Protein AF-A0A3B0UP30-F1 (afdb_monomer)

pLDDT: mean 8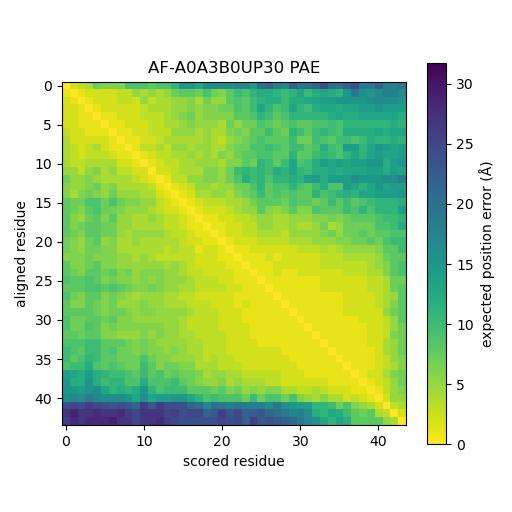8.12, std 9.95, range [49.66, 97.5]

Foldseek 3Di:
DCCVVVVNPDDPPDPDDDPVPDDCDPVNVVVVVVVVVVVVVVVD

Mean predicted aligned error: 6.74 Å

Secondary structure (DSSP, 8-state):
-HHHHHT-SS-SS-SSPPGGG----HHHHHHHHHHHHHHHHH--

Radius of gyration: 17.43 Å; Cα contacts (8 Å, |Δi|>4): 9; chains: 1; bounding box: 33×19×46 Å

Solvent-accessible surface area (backbone atoms only — not comparable to full-atom values): 2950 Å² total; per-residue (Å²): 114,66,30,81,75,70,70,45,97,55,78,82,84,64,90,65,88,56,75,92,72,62,78,75,43,77,66,54,48,53,52,49,53,52,50,51,49,50,55,66,66,64,76,113

Organism: NCBI:txid652676

Sequence (44 aa):
MYENYYGLTEKPFSLLPDPEYLYLSRHHQKALTLLEYGILNQAG

Structure (mmCIF, N/CA/C/O backbone):
data_AF-A0A3B0UP30-F1
#
_entry.id   AF-A0A3B0UP30-F1
#
loop_
_atom_site.group_PDB
_atom_site.id
_atom_site.type_symbol
_atom_site.label_atom_id
_atom_site.label_alt_id
_atom_site.label_comp_id
_atom_site.label_asym_id
_atom_site.label_entity_id
_atom_site.label_seq_id
_atom_site.pdbx_PDB_ins_code
_atom_site.Cartn_x
_atom_site.Cartn_y
_atom_site.Cartn_z
_atom_site.occupancy
_atom_site.B_iso_or_equiv
_atom_site.auth_seq_id
_atom_site.auth_comp_id
_atom_site.auth_asym_id
_atom_site.auth_atom_id
_atom_site.pdbx_PDB_model_num
ATOM 1 N N . MET A 1 1 ? -12.074 -10.590 17.759 1.00 74.50 1 MET A N 1
ATOM 2 C CA . MET A 1 1 ? -12.702 -9.657 18.747 1.00 74.50 1 MET A CA 1
ATOM 3 C C . MET A 1 1 ? -13.112 -8.370 18.051 1.00 74.50 1 MET A C 1
ATOM 5 O O . MET A 1 1 ? -14.270 -7.993 18.151 1.00 74.50 1 MET A O 1
ATOM 9 N N . TYR A 1 2 ? -12.198 -7.743 17.307 1.00 83.75 2 TYR A N 1
ATOM 10 C CA . TYR A 1 2 ? -12.521 -6.604 16.449 1.00 83.75 2 TYR A CA 1
ATOM 11 C C . TYR A 1 2 ? -13.345 -7.002 15.218 1.00 83.75 2 TYR A C 1
ATOM 13 O O . TYR A 1 2 ? -14.264 -6.271 14.870 1.00 83.75 2 TYR A O 1
ATOM 21 N N . GLU A 1 3 ? -13.093 -8.173 14.615 1.00 89.06 3 GLU A N 1
ATOM 22 C CA . GLU A 1 3 ? -13.811 -8.595 13.401 1.00 89.06 3 GLU A CA 1
ATOM 23 C C . GLU A 1 3 ? -15.318 -8.700 13.631 1.00 89.06 3 GLU A C 1
ATOM 25 O O . GLU A 1 3 ? -16.096 -8.035 12.960 1.00 89.06 3 GLU A O 1
ATOM 30 N N . ASN A 1 4 ? -15.730 -9.446 14.658 1.00 87.69 4 ASN A N 1
ATOM 31 C CA . ASN A 1 4 ? -17.149 -9.640 14.964 1.00 87.69 4 ASN A CA 1
ATOM 32 C C . ASN A 1 4 ? -17.857 -8.352 15.411 1.00 87.69 4 ASN A C 1
ATOM 34 O O . ASN A 1 4 ? -19.055 -8.217 15.192 1.00 87.69 4 ASN A O 1
ATOM 38 N N . TYR A 1 5 ? -17.143 -7.424 16.061 1.00 91.19 5 TYR A N 1
ATOM 39 C CA . TYR A 1 5 ? -17.731 -6.171 16.543 1.00 91.19 5 TYR A CA 1
ATOM 40 C C . TYR A 1 5 ? -17.914 -5.146 15.415 1.00 91.19 5 TYR A C 1
ATOM 42 O O . TYR A 1 5 ? -18.919 -4.443 15.385 1.00 91.19 5 TYR A O 1
ATOM 50 N N . TYR A 1 6 ? -16.965 -5.082 14.476 1.00 91.31 6 TYR A N 1
ATOM 51 C CA . TYR A 1 6 ? -16.976 -4.133 13.356 1.00 91.31 6 TYR A CA 1
ATOM 52 C C . TYR A 1 6 ? -17.441 -4.742 12.023 1.00 91.31 6 TYR A C 1
ATOM 54 O O . TYR A 1 6 ? -17.502 -4.033 11.023 1.00 91.31 6 TYR A O 1
ATOM 62 N N . GLY A 1 7 ? -17.770 -6.035 11.994 1.00 91.06 7 GLY A N 1
ATOM 63 C CA . GLY A 1 7 ? -18.160 -6.746 10.775 1.00 91.06 7 GLY A CA 1
ATOM 64 C C . GLY A 1 7 ? -17.022 -6.893 9.761 1.00 91.06 7 GLY A C 1
ATOM 65 O O . GLY A 1 7 ? -17.281 -6.941 8.562 1.00 91.06 7 GLY A O 1
ATOM 66 N N . LEU A 1 8 ? -15.769 -6.923 10.219 1.00 88.50 8 LEU A N 1
ATOM 67 C CA . LEU A 1 8 ? -14.622 -7.094 9.329 1.00 88.50 8 LEU A CA 1
ATOM 68 C C . LEU A 1 8 ? -14.504 -8.560 8.916 1.00 88.50 8 LEU A C 1
ATOM 70 O O . LEU A 1 8 ? -14.692 -9.461 9.731 1.00 88.50 8 LEU A O 1
ATOM 74 N N . THR A 1 9 ? -14.161 -8.792 7.656 1.00 87.06 9 THR A N 1
ATOM 75 C CA . THR A 1 9 ? -13.926 -10.134 7.107 1.00 87.06 9 THR A CA 1
ATOM 76 C C . THR A 1 9 ? -12.557 -10.690 7.481 1.00 87.06 9 THR A C 1
ATOM 78 O O . THR A 1 9 ? -12.322 -11.889 7.368 1.00 87.06 9 THR A O 1
ATOM 81 N N . GLU A 1 10 ? -11.661 -9.827 7.947 1.00 85.69 10 GLU A N 1
ATOM 82 C CA . GLU A 1 10 ? -10.273 -10.151 8.229 1.00 85.69 10 GLU A CA 1
ATOM 83 C C . GLU A 1 10 ? -9.720 -9.326 9.388 1.00 85.69 10 GLU A C 1
A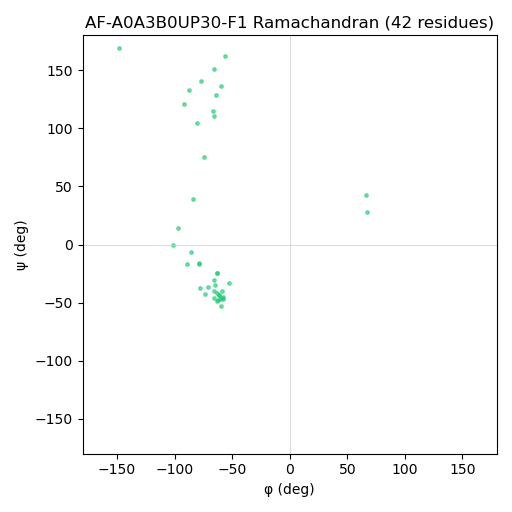TOM 85 O O . GLU A 1 10 ? -10.334 -8.364 9.863 1.00 85.69 10 GLU A O 1
ATOM 90 N N . LYS A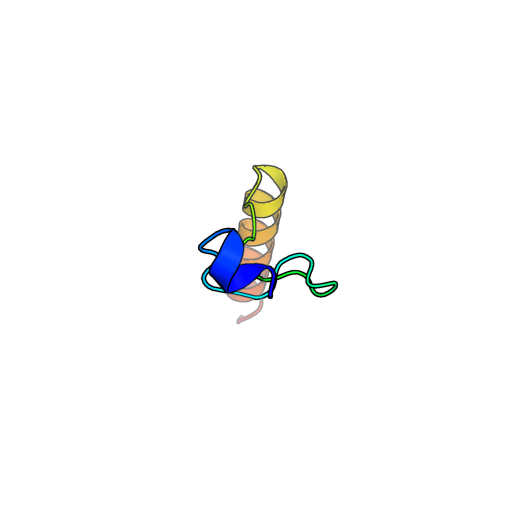 1 11 ? -8.533 -9.725 9.846 1.00 85.12 11 LYS A N 1
ATOM 91 C CA . LYS A 1 11 ? -7.873 -9.115 10.990 1.00 85.12 11 LYS A CA 1
ATOM 92 C C . LYS A 1 11 ? -7.475 -7.670 10.656 1.00 85.12 11 LYS A C 1
ATOM 94 O O . LYS A 1 11 ? -6.573 -7.470 9.840 1.00 85.12 11 LYS A O 1
ATOM 99 N N . PRO A 1 12 ? -8.055 -6.659 11.326 1.00 80.88 12 PRO A N 1
ATOM 100 C CA . PRO A 1 12 ? -7.621 -5.286 11.124 1.00 80.88 12 PRO A CA 1
ATOM 101 C C . PRO A 1 12 ? -6.186 -5.097 11.630 1.00 80.88 12 PRO A C 1
ATOM 103 O O . PRO A 1 12 ? -5.762 -5.744 12.592 1.00 80.88 12 PRO A O 1
ATOM 106 N N . PHE A 1 13 ? -5.466 -4.153 11.018 1.00 80.81 13 PHE A N 1
ATOM 107 C CA . PHE A 1 13 ? -4.109 -3.747 11.410 1.00 80.81 13 PHE A CA 1
ATOM 108 C C . PHE A 1 13 ? -3.033 -4.832 11.218 1.00 80.81 13 PHE A C 1
ATOM 110 O O . PHE A 1 13 ? -2.157 -5.013 12.068 1.00 80.81 13 PHE A O 1
ATOM 117 N N . SER A 1 14 ? -3.071 -5.551 10.092 1.00 83.88 14 SER A N 1
ATOM 118 C CA . SER A 1 14 ? -1.916 -6.347 9.667 1.00 83.88 14 SER A CA 1
ATOM 119 C C . SER A 1 14 ? -0.696 -5.443 9.457 1.00 83.88 14 SER A C 1
ATOM 121 O O . SER A 1 14 ? -0.796 -4.369 8.868 1.00 83.88 14 SER A O 1
ATOM 123 N N . LEU A 1 15 ? 0.465 -5.883 9.946 1.00 83.94 15 LEU A N 1
ATOM 124 C CA . LEU A 1 15 ? 1.743 -5.209 9.690 1.00 83.94 15 LEU A CA 1
ATOM 125 C C . LEU A 1 15 ? 2.301 -5.543 8.305 1.00 83.94 15 LEU A C 1
ATOM 127 O O . LEU A 1 15 ? 3.208 -4.865 7.825 1.00 83.94 15 LEU A O 1
ATOM 131 N N . LEU A 1 16 ? 1.788 -6.607 7.688 1.00 88.44 16 LEU A N 1
ATOM 132 C CA . LEU A 1 16 ? 2.176 -6.995 6.347 1.00 88.44 16 LEU A CA 1
ATOM 133 C C . LEU A 1 16 ? 1.290 -6.253 5.345 1.00 88.44 16 LEU A C 1
ATOM 135 O O . LEU A 1 16 ? 0.070 -6.240 5.526 1.00 88.44 16 LEU A O 1
ATOM 139 N N . PRO A 1 17 ? 1.880 -5.650 4.300 1.00 84.25 17 PRO A N 1
ATOM 140 C CA . PRO A 1 17 ? 1.103 -5.104 3.205 1.00 84.25 17 PRO A CA 1
ATOM 141 C C . PRO A 1 17 ? 0.375 -6.247 2.500 1.00 84.25 17 PRO A C 1
ATOM 143 O O . PRO A 1 17 ? 0.993 -7.240 2.116 1.00 84.25 17 PRO A O 1
ATOM 146 N N . ASP A 1 18 ? -0.930 -6.088 2.334 1.00 87.38 18 ASP A N 1
ATOM 147 C CA . ASP A 1 18 ? -1.747 -7.036 1.598 1.00 87.38 18 ASP A CA 1
ATOM 148 C C . ASP A 1 18 ? -1.831 -6.598 0.121 1.00 87.38 18 ASP A C 1
ATOM 150 O O . ASP A 1 18 ? -2.249 -5.467 -0.161 1.00 87.38 18 ASP A O 1
ATOM 154 N N . PRO A 1 19 ? -1.398 -7.443 -0.834 1.00 87.94 19 PRO A N 1
ATOM 155 C CA . PRO A 1 19 ? -1.443 -7.113 -2.252 1.00 87.94 19 PRO A CA 1
ATOM 156 C C . PRO A 1 19 ? -2.866 -6.901 -2.791 1.00 87.94 19 PRO A C 1
ATOM 158 O O . PRO A 1 19 ? -3.01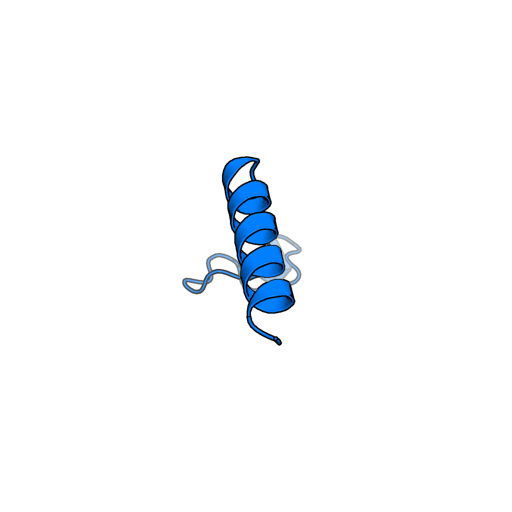3 -6.161 -3.764 1.00 87.94 19 PRO A O 1
ATOM 161 N N . GLU A 1 20 ? -3.909 -7.475 -2.179 1.00 86.81 20 GLU A N 1
ATOM 162 C CA . GLU A 1 20 ? -5.307 -7.228 -2.571 1.00 86.81 20 GLU A CA 1
ATOM 163 C C . GLU A 1 20 ? -5.709 -5.762 -2.359 1.00 86.81 20 GLU A C 1
ATOM 165 O O . GLU A 1 20 ? -6.563 -5.228 -3.065 1.00 86.81 20 GLU A O 1
ATOM 170 N N . TYR A 1 21 ? -5.016 -5.072 -1.453 1.00 86.81 21 TYR A N 1
ATOM 171 C CA . TYR A 1 21 ? -5.212 -3.658 -1.149 1.00 86.81 21 TYR A CA 1
ATOM 172 C C . TYR A 1 21 ? -4.230 -2.741 -1.891 1.00 86.81 21 TYR A C 1
ATOM 174 O O . TYR A 1 21 ? -4.090 -1.558 -1.555 1.00 86.81 21 TYR A O 1
ATOM 182 N N . LEU A 1 22 ? -3.536 -3.246 -2.917 1.00 90.38 22 LEU A N 1
ATOM 183 C CA . LEU A 1 22 ? -2.602 -2.450 -3.705 1.00 90.38 22 LEU A CA 1
ATOM 184 C C . LEU A 1 22 ? -3.331 -1.353 -4.495 1.00 90.38 22 LEU A C 1
ATOM 186 O O . LEU A 1 22 ? -3.977 -1.596 -5.514 1.00 90.38 22 LEU A O 1
ATOM 190 N N . TYR A 1 23 ? -3.126 -0.098 -4.096 1.00 93.75 23 TYR A N 1
ATOM 191 C CA . TYR A 1 23 ? -3.567 1.043 -4.889 1.00 93.75 23 TYR A CA 1
ATOM 192 C C . TYR A 1 23 ? -2.582 1.345 -6.029 1.00 93.75 23 TYR A C 1
ATOM 194 O O . TYR A 1 23 ? -1.508 1.934 -5.837 1.00 93.75 23 TYR A O 1
ATOM 202 N N . LEU A 1 24 ? -2.962 0.983 -7.255 1.00 93.88 24 LEU A N 1
ATOM 203 C CA . LEU A 1 24 ? -2.195 1.267 -8.471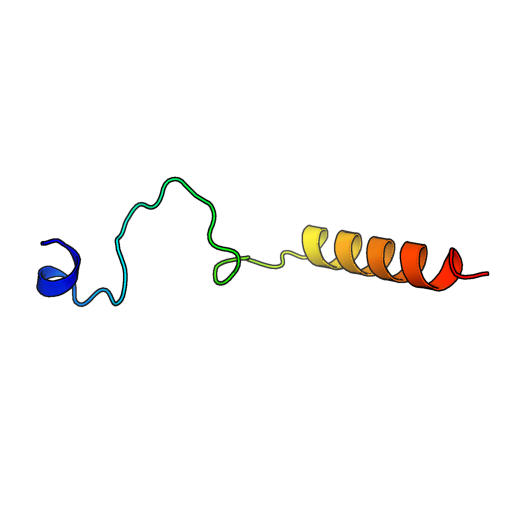 1.00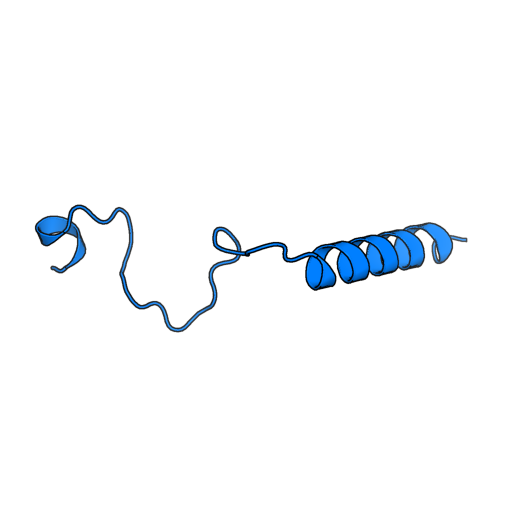 93.88 24 LEU A CA 1
ATOM 204 C C . LEU A 1 24 ? -2.297 2.741 -8.885 1.00 93.88 24 LEU A C 1
ATOM 206 O O . LEU A 1 24 ? -2.969 3.099 -9.852 1.00 93.88 24 LEU A O 1
ATOM 210 N N . SER A 1 25 ? -1.581 3.606 -8.165 1.00 96.69 25 SER A N 1
ATOM 211 C CA . SER A 1 25 ? -1.393 5.006 -8.542 1.00 96.69 25 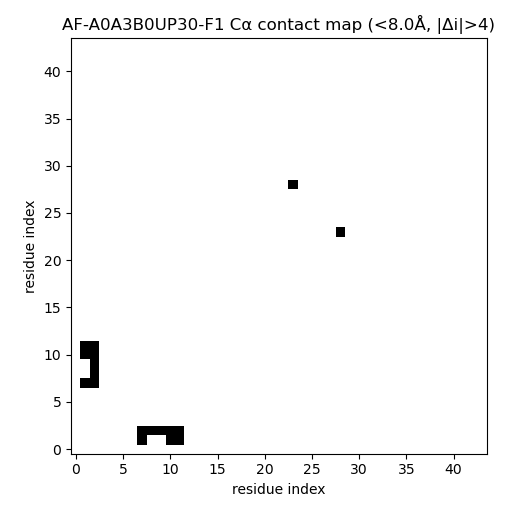SER A CA 1
ATOM 212 C C . SER A 1 25 ? -0.791 5.146 -9.947 1.00 96.69 25 SER A C 1
ATOM 214 O O . SER A 1 25 ? -0.142 4.237 -10.468 1.00 96.69 25 SER A O 1
ATOM 216 N N . ARG A 1 26 ? -0.903 6.340 -10.539 1.00 97.50 26 ARG A N 1
ATOM 217 C CA . ARG A 1 26 ? -0.315 6.645 -11.855 1.00 97.50 26 ARG A CA 1
ATOM 218 C C . ARG A 1 26 ? 1.184 6.322 -11.946 1.00 97.50 26 ARG A C 1
ATOM 220 O O . ARG A 1 26 ? 1.663 5.967 -13.019 1.00 97.50 26 ARG A O 1
ATOM 227 N N . HIS A 1 27 ? 1.928 6.463 -10.848 1.00 97.31 27 HIS A N 1
ATOM 228 C CA . HIS A 1 27 ? 3.352 6.120 -10.813 1.00 97.31 27 HIS A CA 1
ATOM 229 C C . HIS A 1 27 ? 3.560 4.602 -10.803 1.00 97.31 27 HIS A C 1
ATOM 231 O O . HIS A 1 27 ? 4.388 4.108 -11.564 1.00 97.31 27 HIS A O 1
ATOM 237 N N . HIS A 1 28 ? 2.764 3.869 -10.017 1.00 96.62 28 HIS A N 1
ATOM 238 C CA . HIS A 1 28 ? 2.807 2.404 -9.968 1.00 96.62 28 HIS A CA 1
ATOM 239 C C . HIS A 1 28 ? 2.464 1.791 -11.330 1.00 96.62 28 HIS A C 1
ATOM 241 O O . HIS A 1 28 ? 3.182 0.917 -11.801 1.00 96.62 28 HIS A O 1
ATOM 247 N N . GLN A 1 29 ? 1.435 2.309 -12.007 1.00 96.75 29 GLN A N 1
ATOM 248 C CA . GLN A 1 29 ? 1.041 1.846 -13.342 1.00 96.75 29 GLN A CA 1
ATOM 249 C C . GLN A 1 29 ? 2.165 2.022 -14.369 1.00 96.75 29 GLN A C 1
ATOM 251 O O . GLN A 1 29 ? 2.497 1.086 -15.085 1.00 96.75 29 GLN A O 1
ATOM 256 N N . LYS A 1 30 ? 2.806 3.199 -14.408 1.00 97.19 30 LYS A N 1
ATOM 257 C CA . LYS A 1 30 ? 3.937 3.446 -15.316 1.00 97.19 30 LYS A CA 1
ATOM 258 C C . LYS A 1 30 ? 5.116 2.512 -15.046 1.00 97.19 30 LYS A C 1
ATOM 260 O O . LYS A 1 30 ? 5.720 2.017 -15.992 1.00 97.19 30 LYS A O 1
ATOM 265 N N . ALA A 1 31 ? 5.449 2.300 -13.772 1.00 96.81 31 ALA A N 1
ATOM 266 C CA . ALA A 1 31 ? 6.521 1.392 -13.384 1.00 96.81 31 ALA A CA 1
ATOM 267 C C . ALA A 1 31 ? 6.212 -0.052 -13.806 1.00 96.81 31 ALA A C 1
ATOM 269 O O . ALA A 1 31 ? 7.089 -0.720 -14.346 1.00 96.81 31 ALA A O 1
ATOM 270 N N . LEU A 1 32 ? 4.962 -0.496 -13.630 1.00 95.75 32 LEU A N 1
ATOM 271 C CA . LEU A 1 32 ? 4.512 -1.819 -14.056 1.00 95.75 32 LEU A CA 1
ATOM 272 C C . LEU A 1 32 ? 4.622 -1.989 -15.575 1.00 95.75 32 LEU A C 1
ATOM 274 O O . LEU A 1 32 ? 5.235 -2.946 -16.027 1.00 95.75 32 LEU A O 1
ATOM 278 N N . THR A 1 33 ? 4.137 -1.025 -16.362 1.00 96.25 33 THR A N 1
ATOM 279 C CA . THR A 1 33 ? 4.253 -1.069 -17.829 1.00 96.25 33 THR A CA 1
ATOM 280 C C . THR A 1 33 ? 5.709 -1.130 -18.293 1.00 96.25 33 THR A C 1
ATOM 282 O O . THR A 1 33 ? 6.036 -1.859 -19.226 1.00 96.25 33 THR A O 1
ATOM 285 N N . LEU A 1 34 ? 6.607 -0.377 -17.648 1.00 96.06 34 LEU A N 1
ATOM 286 C CA . LEU A 1 34 ? 8.033 -0.422 -17.973 1.00 96.06 34 LEU A CA 1
ATOM 287 C C . LEU A 1 34 ? 8.647 -1.787 -17.633 1.00 96.06 34 LEU A C 1
ATOM 289 O O . LEU A 1 34 ? 9.455 -2.298 -18.407 1.00 96.06 34 LEU A O 1
ATOM 293 N N . LEU A 1 35 ? 8.258 -2.375 -16.498 1.00 95.50 35 LEU A N 1
ATOM 294 C CA . LEU A 1 35 ? 8.697 -3.705 -16.081 1.00 95.50 35 LEU A CA 1
ATOM 295 C C . LEU A 1 35 ? 8.228 -4.780 -17.069 1.00 95.50 35 LEU A C 1
ATOM 297 O O . LEU A 1 35 ? 9.040 -5.579 -17.525 1.00 95.50 35 LEU A O 1
ATOM 301 N N . GLU A 1 36 ? 6.948 -4.763 -17.442 1.00 95.06 36 GLU A N 1
ATOM 302 C CA . GLU A 1 36 ? 6.365 -5.671 -18.436 1.00 95.06 36 GLU A CA 1
ATOM 303 C C . GLU A 1 36 ? 7.083 -5.551 -19.780 1.00 95.06 36 GLU A C 1
ATOM 305 O O . GLU A 1 36 ? 7.494 -6.556 -20.356 1.00 95.06 36 GLU A O 1
ATOM 310 N N . TYR A 1 37 ? 7.314 -4.321 -20.249 1.00 94.88 37 TYR A N 1
ATOM 311 C CA . TYR A 1 37 ? 8.084 -4.075 -21.462 1.00 94.88 37 TYR A CA 1
ATOM 312 C C . TYR A 1 37 ? 9.506 -4.640 -21.345 1.00 94.88 37 TYR A C 1
ATOM 314 O O . TYR A 1 37 ? 9.969 -5.316 -22.258 1.00 94.88 37 TYR A O 1
ATOM 322 N N . GLY A 1 38 ? 10.198 -4.414 -20.227 1.00 93.38 38 GLY A N 1
ATOM 323 C CA . GLY A 1 38 ? 11.537 -4.958 -19.993 1.00 93.38 38 GLY A CA 1
ATOM 324 C C . GLY A 1 38 ? 11.575 -6.485 -20.078 1.00 93.38 38 GLY A C 1
ATOM 325 O O . GLY A 1 38 ? 12.435 -7.030 -20.761 1.00 93.38 38 GLY A O 1
ATOM 326 N N . ILE A 1 39 ? 10.608 -7.166 -19.460 1.00 94.50 39 ILE A N 1
ATOM 327 C CA . ILE A 1 39 ? 10.506 -8.633 -19.479 1.00 94.50 39 ILE A CA 1
ATOM 328 C C . ILE A 1 39 ? 10.223 -9.146 -20.895 1.00 94.50 39 ILE A C 1
ATOM 330 O O . ILE A 1 39 ? 10.892 -10.067 -21.356 1.00 94.50 39 ILE A O 1
ATOM 334 N N . LEU A 1 40 ? 9.272 -8.533 -21.606 1.00 93.81 40 LEU A N 1
ATOM 335 C CA . LEU A 1 40 ? 8.911 -8.943 -22.967 1.00 93.81 40 LEU A CA 1
ATOM 336 C C . LEU A 1 40 ? 10.058 -8.735 -23.964 1.00 93.81 40 LEU A C 1
ATOM 338 O O . LEU A 1 40 ? 10.220 -9.539 -24.875 1.00 93.81 40 LEU A O 1
ATOM 342 N N . ASN A 1 41 ? 10.864 -7.683 -23.791 1.00 85.94 41 ASN A N 1
ATOM 343 C CA . ASN A 1 41 ? 11.974 -7.370 -24.695 1.00 85.94 41 ASN A CA 1
ATOM 344 C C . ASN A 1 41 ? 13.306 -8.040 -24.312 1.00 85.94 41 ASN A C 1
ATOM 346 O O . ASN A 1 41 ? 14.202 -8.090 -25.148 1.00 85.94 41 ASN A O 1
ATOM 350 N N . GLN A 1 42 ? 13.464 -8.541 -23.081 1.00 64.75 42 GLN A N 1
ATOM 351 C CA . GLN A 1 42 ? 14.637 -9.331 -22.665 1.00 64.75 42 GLN A CA 1
ATOM 352 C C . GLN A 1 42 ? 14.511 -10.827 -22.992 1.00 64.75 42 GLN A C 1
ATOM 354 O O . GLN A 1 42 ? 15.479 -11.563 -22.833 1.00 64.75 42 GLN A O 1
ATOM 359 N N . ALA A 1 43 ? 13.352 -11.284 -23.469 1.00 58.84 43 ALA A N 1
ATOM 360 C CA . ALA A 1 43 ? 13.148 -12.640 -23.982 1.00 58.84 43 ALA A CA 1
ATOM 361 C C . ALA A 1 43 ? 13.566 -12.781 -25.466 1.00 58.84 43 ALA A C 1
ATOM 363 O O . ALA A 1 43 ? 12.867 -13.434 -26.244 1.00 58.84 43 ALA A O 1
ATOM 364 N N . GLY A 1 44 ? 14.668 -12.127 -25.856 1.00 49.66 44 GLY A N 1
ATOM 365 C CA . GLY A 1 44 ? 15.243 -12.12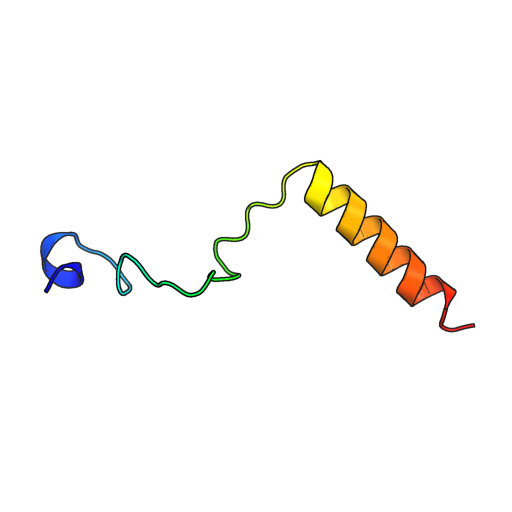6 -27.207 1.00 49.66 44 GLY A CA 1
ATOM 366 C C . GLY A 1 44 ? 16.648 -12.706 -27.241 1.00 49.66 44 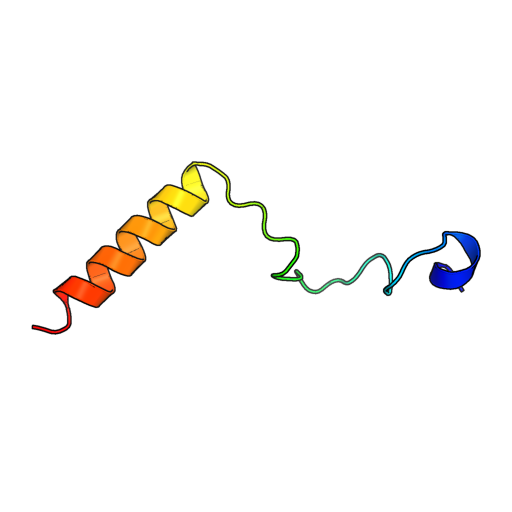GLY A C 1
ATOM 367 O O . GLY A 1 44 ? 17.419 -12.416 -26.300 1.00 49.66 44 GLY A O 1
#